Protein AF-A0A0J8B2A7-F1 (afdb_monomer_lite)

Organism: Beta vulgaris subsp. vulgaris (NCBI:txid3555)

Secondary structure (DSSP, 8-state):
-HHHHHHTTSPPBTTBPPEEEEEEETTEEEEEEPPPSS-HHHHHHHHTTPPP-----

pLDDT: mean 88.4, std 13.32, range [45.62, 97.5]

Radius of gyration: 15.13 Å; chains: 1; bounding box: 32×23×40 Å

Structure (mmCIF, N/CA/C/O backbone):
data_AF-A0A0J8B2A7-F1
#
_entry.id   AF-A0A0J8B2A7-F1
#
loop_
_atom_site.group_PDB
_atom_site.id
_atom_site.type_symbol
_atom_site.label_atom_id
_atom_site.label_alt_id
_atom_site.label_comp_id
_atom_site.label_asym_id
_atom_site.label_entity_id
_atom_site.label_seq_id
_atom_site.pdbx_PDB_ins_code
_atom_site.Cartn_x
_atom_site.Cartn_y
_atom_site.Cartn_z
_atom_site.occupancy
_atom_site.B_iso_or_equiv
_atom_site.auth_seq_id
_atom_site.auth_comp_id
_atom_site.auth_asym_id
_atom_site.auth_atom_id
_atom_site.pdbx_PDB_model_num
ATOM 1 N N . MET A 1 1 ? -11.386 10.022 9.394 1.00 76.12 1 MET A N 1
ATOM 2 C CA . MET A 1 1 ? -10.983 8.600 9.246 1.00 76.12 1 MET A CA 1
ATOM 3 C C . MET A 1 1 ? -11.410 7.939 7.919 1.00 76.12 1 MET A C 1
ATOM 5 O O . MET A 1 1 ? -11.383 6.717 7.840 1.00 76.12 1 MET A O 1
ATOM 9 N N . ARG A 1 2 ? -11.794 8.670 6.856 1.00 91.75 2 ARG A N 1
ATOM 10 C CA . ARG A 1 2 ? -12.360 8.075 5.619 1.00 91.75 2 ARG A CA 1
ATOM 11 C C . ARG A 1 2 ? -11.429 7.062 4.936 1.00 91.75 2 ARG A C 1
ATOM 13 O O . ARG A 1 2 ? -11.891 6.005 4.524 1.00 91.75 2 ARG A O 1
ATOM 20 N N . GLU A 1 3 ? -10.144 7.381 4.867 1.00 92.62 3 GLU A N 1
ATOM 21 C CA . GLU A 1 3 ? -9.133 6.594 4.158 1.00 92.62 3 GLU A CA 1
ATOM 22 C C . GLU A 1 3 ? -8.892 5.226 4.795 1.00 92.62 3 GLU A C 1
ATOM 24 O O . GLU A 1 3 ? -9.017 4.209 4.125 1.00 92.62 3 GLU A O 1
ATOM 29 N N . VAL A 1 4 ? -8.724 5.175 6.119 1.00 93.38 4 VAL A N 1
ATOM 30 C CA . VAL A 1 4 ? -8.599 3.908 6.860 1.00 93.38 4 VAL A CA 1
ATOM 31 C C . VAL A 1 4 ? -9.816 3.001 6.645 1.00 93.38 4 VAL A C 1
ATOM 33 O O . VAL A 1 4 ? -9.665 1.795 6.485 1.00 93.38 4 VAL A O 1
ATOM 36 N N . HIS A 1 5 ? -11.032 3.559 6.605 1.00 94.06 5 HIS A N 1
ATOM 37 C CA . HIS A 1 5 ? -12.235 2.762 6.338 1.00 94.06 5 HIS A CA 1
ATOM 38 C C . HIS A 1 5 ? -12.302 2.266 4.892 1.00 94.06 5 HIS A C 1
ATOM 40 O O . HIS A 1 5 ? -12.860 1.202 4.646 1.00 94.06 5 HIS A O 1
ATOM 46 N N . ALA A 1 6 ? -11.788 3.039 3.933 1.00 94.25 6 ALA A N 1
ATOM 47 C CA . A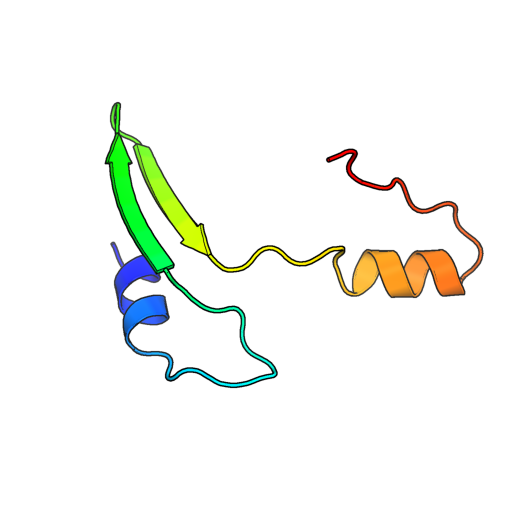LA A 1 6 ? -11.700 2.605 2.546 1.00 94.25 6 ALA A CA 1
ATOM 48 C C . ALA A 1 6 ? -10.691 1.459 2.410 1.00 94.25 6 ALA A C 1
ATOM 50 O O . ALA A 1 6 ? -11.077 0.397 1.935 1.00 94.25 6 ALA A O 1
ATOM 51 N N . LEU A 1 7 ? -9.472 1.635 2.931 1.00 93.44 7 LEU A N 1
ATOM 52 C CA . LEU A 1 7 ? -8.403 0.632 2.900 1.00 93.44 7 LEU A CA 1
ATOM 53 C C . LEU A 1 7 ? -8.836 -0.694 3.537 1.00 93.44 7 LEU A C 1
ATOM 55 O O . LEU A 1 7 ? -8.692 -1.742 2.924 1.00 93.44 7 LEU A O 1
ATOM 59 N N . LYS A 1 8 ? -9.478 -0.652 4.713 1.00 92.75 8 LYS A N 1
ATOM 60 C CA . LYS A 1 8 ? -9.974 -1.856 5.409 1.00 92.75 8 LYS A CA 1
ATOM 61 C C . LYS A 1 8 ? -11.041 -2.651 4.652 1.00 92.75 8 LYS A C 1
ATOM 63 O 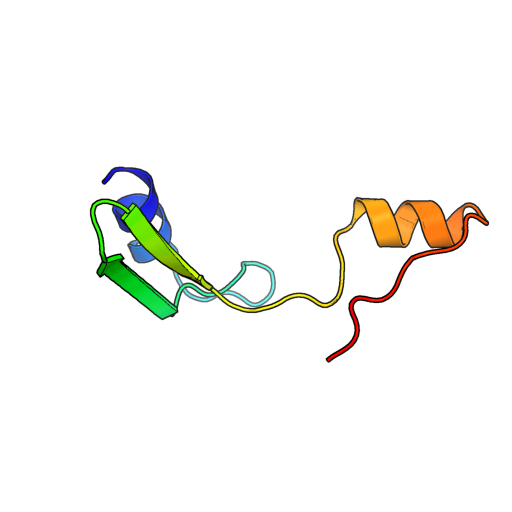O . LYS A 1 8 ? -11.293 -3.798 5.004 1.00 92.75 8 LYS A O 1
ATOM 68 N N . ARG A 1 9 ? -11.727 -2.040 3.684 1.00 95.31 9 ARG A N 1
ATOM 69 C CA . ARG A 1 9 ? -12.768 -2.709 2.887 1.00 95.31 9 ARG A CA 1
ATOM 70 C C . ARG A 1 9 ? -12.228 -3.322 1.603 1.00 95.31 9 ARG A C 1
ATOM 72 O O . ARG A 1 9 ? -12.967 -4.054 0.950 1.00 95.31 9 ARG A O 1
ATOM 79 N N . ILE A 1 10 ? -10.992 -3.007 1.224 1.00 94.31 10 ILE A N 1
ATOM 80 C CA . ILE A 1 10 ? -10.390 -3.560 0.019 1.00 94.31 10 ILE A CA 1
ATOM 81 C C . ILE A 1 10 ? -9.892 -4.976 0.344 1.00 94.31 10 ILE A C 1
ATOM 83 O O . ILE A 1 10 ? -9.080 -5.132 1.256 1.00 94.31 10 ILE A O 1
ATOM 87 N N . PRO A 1 11 ? -10.384 -6.019 -0.347 1.00 94.00 11 PRO A N 1
ATOM 88 C CA . PRO A 1 11 ? -9.871 -7.370 -0.166 1.00 94.00 11 PRO A CA 1
ATOM 89 C C . PRO A 1 11 ? -8.435 -7.483 -0.692 1.00 94.00 11 PRO A C 1
ATOM 91 O O . PRO A 1 11 ? -8.055 -6.787 -1.636 1.00 94.00 11 PRO A O 1
ATOM 94 N N . ALA A 1 12 ? -7.658 -8.399 -0.112 1.00 92.88 12 ALA A N 1
ATOM 95 C CA . ALA A 1 12 ? -6.296 -8.673 -0.558 1.00 92.88 12 ALA A CA 1
ATOM 96 C C . ALA A 1 12 ? -6.277 -9.127 -2.027 1.00 92.88 12 ALA A C 1
ATOM 98 O O . ALA A 1 12 ? -7.036 -10.012 -2.434 1.00 92.88 12 ALA A O 1
ATOM 99 N N . HIS A 1 13 ? -5.405 -8.515 -2.829 1.00 97.06 13 HIS A N 1
ATOM 100 C CA . HIS A 1 13 ? -5.264 -8.818 -4.248 1.00 97.06 13 HIS A CA 1
ATOM 101 C C . HIS A 1 13 ? -3.856 -8.463 -4.734 1.00 97.06 13 HIS A C 1
ATOM 103 O O . HIS A 1 13 ? -3.349 -7.397 -4.420 1.00 97.06 13 HIS A O 1
ATOM 109 N N . LYS A 1 14 ? -3.259 -9.297 -5.593 1.00 96.56 14 LYS A N 1
ATOM 110 C CA . LYS A 1 14 ? -1.861 -9.162 -6.062 1.00 96.56 14 LYS A CA 1
ATOM 111 C C . LYS A 1 14 ? -1.486 -7.844 -6.764 1.00 96.56 14 LYS A C 1
ATOM 113 O O . LYS A 1 14 ? -0.313 -7.585 -6.978 1.00 96.56 14 LYS A O 1
ATOM 118 N N . ASN A 1 15 ? -2.474 -7.057 -7.185 1.00 96.06 15 ASN A N 1
ATOM 119 C CA . ASN A 1 15 ? -2.278 -5.771 -7.872 1.00 96.06 15 ASN A CA 1
ATOM 120 C C . ASN A 1 15 ? -2.713 -4.580 -7.002 1.00 96.06 15 ASN A C 1
ATOM 122 O O . ASN A 1 15 ? -2.935 -3.489 -7.522 1.00 96.06 15 ASN A O 1
ATOM 126 N N . VAL A 1 16 ? -2.954 -4.807 -5.712 1.00 95.62 16 VAL A N 1
ATOM 127 C CA . VAL A 1 16 ? -3.408 -3.789 -4.770 1.00 95.62 16 VAL A CA 1
ATOM 128 C C . VAL A 1 16 ? -2.519 -3.855 -3.542 1.00 95.62 16 VAL A C 1
ATOM 130 O O . VAL A 1 16 ? -2.359 -4.922 -2.963 1.00 95.62 16 VAL A O 1
ATOM 133 N N . ILE A 1 17 ? -1.981 -2.704 -3.149 1.00 94.81 17 ILE A N 1
ATOM 134 C CA . ILE A 1 17 ? -1.090 -2.577 -1.995 1.00 94.81 17 ILE A CA 1
ATOM 135 C C . ILE A 1 17 ? -1.839 -2.988 -0.727 1.00 94.81 17 ILE A C 1
ATOM 137 O O . ILE A 1 17 ? -2.930 -2.478 -0.444 1.00 94.81 17 ILE A O 1
ATOM 141 N N . GLU A 1 18 ? -1.245 -3.894 0.042 1.00 95.38 18 GLU A N 1
ATOM 142 C CA . GLU A 1 18 ? -1.861 -4.398 1.262 1.00 95.38 18 GLU A CA 1
ATOM 143 C C . GLU A 1 18 ? -1.860 -3.351 2.389 1.00 95.38 18 GLU A C 1
ATOM 145 O O . GLU A 1 18 ? -0.888 -2.629 2.618 1.00 95.38 18 GLU A O 1
ATOM 150 N N . TYR A 1 19 ? -2.970 -3.273 3.124 1.00 96.06 19 TYR A N 1
ATOM 151 C CA . TYR A 1 19 ? -3.077 -2.493 4.354 1.00 96.06 19 TYR A CA 1
ATOM 152 C C . TYR A 1 19 ? -2.778 -3.382 5.564 1.00 96.06 19 TYR A C 1
ATOM 154 O O . TYR A 1 19 ? -3.450 -4.391 5.762 1.00 96.06 19 TYR A O 1
ATOM 162 N N . TYR A 1 20 ? -1.845 -2.965 6.425 1.00 95.62 20 TYR A N 1
ATOM 163 C CA . TYR A 1 20 ? -1.506 -3.721 7.635 1.00 95.62 20 TYR A CA 1
ATOM 164 C C . TYR A 1 20 ? -2.206 -3.174 8.880 1.00 95.62 20 TYR A C 1
ATOM 166 O O . TYR A 1 20 ? -2.883 -3.910 9.598 1.00 95.62 20 TYR A O 1
ATOM 174 N N . ARG A 1 21 ? -2.047 -1.876 9.172 1.00 95.81 21 ARG A N 1
ATOM 175 C CA . ARG A 1 21 ? -2.640 -1.240 10.362 1.00 95.81 21 ARG A CA 1
ATOM 176 C C . ARG A 1 21 ? -2.659 0.281 10.258 1.00 95.81 21 ARG A C 1
ATOM 178 O O . ARG A 1 21 ? -2.018 0.879 9.402 1.00 95.81 21 ARG A O 1
ATOM 185 N N . ALA A 1 22 ? -3.399 0.918 11.160 1.00 96.69 22 ALA A N 1
ATOM 186 C CA . ALA A 1 22 ? -3.368 2.359 11.369 1.00 96.69 22 ALA A CA 1
ATOM 187 C C . ALA A 1 22 ? -3.522 2.662 12.860 1.00 96.69 22 ALA A C 1
ATOM 189 O O . ALA A 1 22 ? -4.292 1.986 13.544 1.00 96.69 22 ALA A O 1
ATOM 190 N N . TRP A 1 23 ? -2.809 3.671 13.348 1.00 96.00 23 TRP A N 1
ATOM 191 C CA . TRP A 1 23 ? -2.863 4.118 14.739 1.00 96.00 23 TRP A CA 1
ATOM 192 C C . TRP A 1 23 ? -2.728 5.636 14.814 1.00 96.00 23 TRP A C 1
ATOM 194 O O . TRP A 1 23 ? -2.339 6.289 13.845 1.00 96.00 23 TRP A O 1
ATOM 204 N N . GLN A 1 24 ? -3.101 6.201 15.959 1.00 96.88 24 GLN A N 1
ATOM 205 C CA . GLN A 1 24 ? -2.859 7.607 16.253 1.00 96.88 24 GLN A CA 1
ATOM 206 C C . GLN A 1 24 ? -1.652 7.736 17.172 1.00 96.88 24 GLN A C 1
ATOM 208 O O . GLN A 1 24 ? -1.547 7.020 18.164 1.00 96.88 24 GLN A O 1
ATOM 213 N N . GLU A 1 25 ? -0.765 8.665 16.848 1.00 97.50 25 GLU A N 1
ATOM 214 C CA . GLU A 1 25 ? 0.436 8.956 17.618 1.00 97.50 25 GLU A CA 1
ATOM 215 C C . GLU A 1 25 ? 0.732 10.450 17.512 1.00 97.50 25 GLU A C 1
ATOM 217 O O . GLU A 1 25 ? 0.735 11.006 16.418 1.00 97.50 25 GLU A O 1
ATOM 222 N N . GLN A 1 26 ? 0.921 11.119 18.653 1.00 96.62 26 GLN A N 1
ATOM 223 C CA . GLN A 1 26 ? 1.265 12.549 18.717 1.00 96.62 26 GLN A CA 1
ATOM 224 C C . GLN A 1 26 ? 0.308 13.477 17.934 1.00 96.62 26 GLN A C 1
ATOM 226 O O . GLN A 1 26 ? 0.714 14.502 17.402 1.00 96.62 26 GLN A O 1
ATOM 231 N N . GLY A 1 27 ? -0.980 13.126 17.846 1.00 95.94 27 GLY A N 1
ATOM 232 C CA . GLY A 1 27 ? -1.971 13.900 17.082 1.00 95.94 27 GLY A CA 1
ATOM 233 C C . GLY A 1 27 ? -1.971 13.627 15.573 1.00 95.94 27 GLY A C 1
ATOM 234 O O . GLY A 1 27 ? -2.792 14.192 14.852 1.00 95.94 27 GLY A O 1
ATOM 235 N N . HI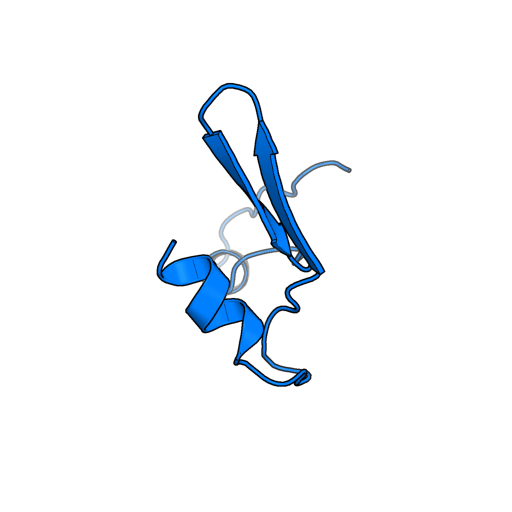S A 1 28 ? -1.118 12.721 15.096 1.00 95.56 28 HIS A N 1
ATOM 236 C CA . HIS A 1 28 ? -1.066 12.274 13.711 1.00 95.56 28 HIS A CA 1
ATOM 237 C C . HIS A 1 28 ? -1.729 10.904 13.552 1.00 95.56 28 HIS A C 1
ATOM 239 O O . HIS A 1 28 ? -1.674 10.056 14.441 1.00 95.56 28 HIS A O 1
ATOM 245 N N . LEU A 1 29 ? -2.366 10.683 12.402 1.00 94.94 29 LEU A N 1
ATOM 246 C CA . LEU A 1 29 ? -2.847 9.369 11.986 1.00 94.94 29 LEU A CA 1
ATOM 247 C C . LEU A 1 29 ? -1.789 8.733 11.089 1.00 94.94 29 LEU A C 1
ATOM 249 O O . LEU A 1 29 ? -1.538 9.227 9.992 1.00 94.94 29 LEU A O 1
ATOM 253 N N . LEU A 1 30 ? -1.212 7.629 11.546 1.00 96.62 30 LEU A N 1
ATOM 254 C CA . LEU A 1 30 ? -0.235 6.852 10.797 1.00 96.62 30 LEU A CA 1
ATOM 255 C C . LEU A 1 30 ? -0.930 5.651 10.160 1.00 96.62 30 LEU A C 1
ATOM 257 O O . LEU A 1 30 ? -1.748 4.980 10.795 1.00 96.62 30 LEU A O 1
ATOM 261 N N . ILE A 1 31 ? -0.612 5.392 8.895 1.00 96.44 31 ILE A N 1
ATOM 262 C CA . ILE A 1 31 ? -1.132 4.266 8.119 1.00 96.44 31 ILE A CA 1
ATOM 263 C C . ILE A 1 31 ? 0.070 3.465 7.638 1.00 96.44 31 ILE A C 1
ATOM 265 O O . ILE A 1 31 ? 0.955 4.007 6.985 1.00 96.44 31 ILE A O 1
ATOM 269 N N . GLN A 1 32 ? 0.095 2.179 7.970 1.00 97.44 32 GLN A N 1
ATOM 270 C CA . GLN A 1 32 ? 1.128 1.258 7.521 1.00 97.44 32 GLN A CA 1
ATOM 271 C C . GLN A 1 32 ? 0.564 0.344 6.436 1.00 97.44 32 GLN A C 1
ATOM 273 O O . GLN A 1 32 ? -0.461 -0.318 6.634 1.00 97.44 32 GLN A O 1
ATOM 278 N N . MET A 1 33 ? 1.266 0.310 5.310 1.00 96.12 33 MET A N 1
ATOM 279 C CA . MET A 1 33 ? 0.925 -0.446 4.110 1.00 96.12 33 MET A CA 1
ATOM 280 C C . MET A 1 33 ? 2.154 -1.218 3.620 1.00 96.12 33 MET A C 1
ATOM 282 O O . MET A 1 33 ? 3.261 -1.008 4.124 1.00 96.12 33 MET A O 1
ATOM 286 N N . GLU A 1 34 ? 1.950 -2.108 2.657 1.00 96.12 34 GLU A N 1
ATOM 287 C CA . GLU A 1 34 ? 3.025 -2.769 1.920 1.00 96.12 34 GLU A CA 1
ATOM 288 C C . GLU A 1 34 ? 3.968 -1.739 1.271 1.00 96.12 34 GLU A C 1
ATOM 290 O O . GLU A 1 34 ? 3.538 -0.710 0.744 1.00 96.12 34 GLU A O 1
ATOM 295 N N . LEU A 1 35 ? 5.273 -2.014 1.339 1.00 95.88 35 LEU A N 1
ATOM 296 C CA . LEU A 1 35 ? 6.312 -1.176 0.752 1.00 95.88 35 LEU A CA 1
ATOM 297 C C . LEU A 1 35 ? 6.606 -1.641 -0.677 1.00 95.88 35 LEU A C 1
ATOM 299 O O . LEU A 1 35 ? 7.023 -2.779 -0.881 1.00 95.88 35 LEU A O 1
ATOM 303 N N . CYS A 1 36 ? 6.459 -0.741 -1.646 1.00 94.75 36 CYS A N 1
ATOM 304 C CA . CYS A 1 36 ? 6.896 -0.962 -3.022 1.00 94.75 36 CYS A CA 1
ATOM 305 C C . CYS A 1 36 ? 8.288 -0.358 -3.248 1.00 94.75 36 CYS A C 1
ATOM 307 O O . CYS A 1 36 ? 8.627 0.661 -2.650 1.00 94.75 36 CYS A O 1
ATOM 309 N N . GLU A 1 37 ? 9.081 -0.962 -4.135 1.00 92.88 37 GLU A N 1
ATOM 310 C CA . GLU A 1 37 ? 10.443 -0.490 -4.434 1.00 92.88 37 GLU A CA 1
ATOM 311 C C . GLU A 1 37 ? 10.462 0.884 -5.111 1.00 92.88 37 GLU A C 1
ATOM 313 O O . GLU A 1 37 ? 11.360 1.683 -4.860 1.00 92.88 37 GLU A O 1
ATOM 318 N N . CYS A 1 38 ? 9.483 1.150 -5.977 1.00 91.94 38 CYS A N 1
ATOM 319 C CA . CYS A 1 38 ? 9.359 2.405 -6.709 1.00 91.94 38 CYS A CA 1
ATOM 320 C C . CYS A 1 38 ? 7.927 2.620 -7.217 1.00 91.94 38 CYS A C 1
ATOM 322 O O . CYS A 1 38 ? 7.094 1.709 -7.242 1.00 91.94 38 CYS A O 1
ATOM 324 N N . SER A 1 39 ? 7.641 3.850 -7.633 1.00 93.94 39 SER A N 1
ATOM 325 C CA . SER A 1 39 ? 6.421 4.207 -8.349 1.00 93.94 39 SER A CA 1
ATOM 326 C C . SER A 1 39 ? 6.498 3.819 -9.827 1.00 93.94 39 SER A C 1
ATOM 328 O O . SER A 1 39 ? 7.569 3.769 -10.432 1.00 93.94 39 SER A O 1
ATOM 330 N N . LEU A 1 40 ? 5.335 3.637 -10.462 1.00 93.06 40 LEU A N 1
ATOM 331 C CA . LEU A 1 40 ? 5.271 3.409 -11.909 1.00 93.06 40 LEU A CA 1
ATOM 332 C C . LEU A 1 40 ? 5.944 4.543 -12.701 1.00 93.06 40 LEU A C 1
ATOM 334 O O . LEU A 1 40 ? 6.616 4.282 -13.693 1.00 93.06 40 LEU A O 1
ATOM 338 N N . SER A 1 41 ? 5.789 5.795 -12.264 1.00 93.88 41 SER A N 1
ATOM 339 C CA . SER A 1 41 ? 6.431 6.950 -12.898 1.00 93.88 41 SER A CA 1
ATOM 340 C C . SER A 1 41 ? 7.953 6.860 -12.891 1.00 93.88 41 SER A C 1
ATOM 342 O O . SER A 1 41 ? 8.571 7.191 -13.897 1.00 93.88 41 SER A O 1
ATOM 344 N N . GLU A 1 42 ? 8.555 6.393 -11.796 1.00 91.19 42 GLU A N 1
ATOM 345 C CA . GLU A 1 42 ? 10.006 6.201 -11.718 1.00 91.19 42 GLU A CA 1
ATOM 346 C C . GLU A 1 42 ? 10.461 5.114 -12.685 1.00 91.19 42 GLU A C 1
ATOM 348 O O . GLU A 1 42 ? 11.386 5.346 -13.457 1.00 91.19 42 GLU A O 1
ATOM 353 N N . VAL A 1 43 ? 9.756 3.980 -12.737 1.00 91.19 43 VAL A N 1
ATOM 354 C CA . VAL A 1 43 ? 10.058 2.919 -13.710 1.00 91.19 43 VAL A CA 1
ATOM 355 C C . VAL A 1 43 ? 10.009 3.459 -15.140 1.00 91.19 43 VAL A C 1
ATOM 357 O O . VAL A 1 43 ? 10.933 3.240 -15.920 1.00 91.19 43 VAL A O 1
ATOM 360 N N . LEU A 1 44 ? 8.95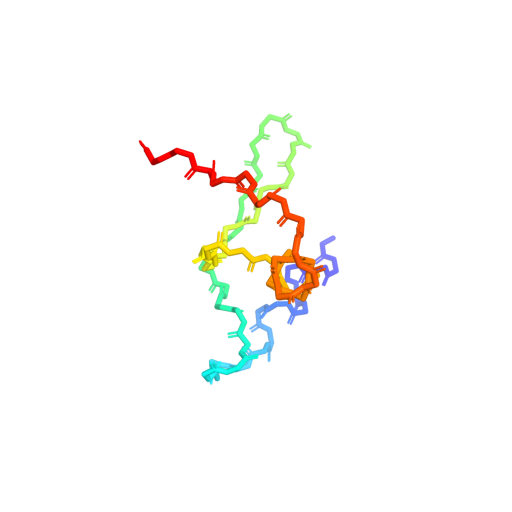5 4.201 -15.489 1.00 92.25 44 LEU A N 1
ATOM 361 C CA . LEU A 1 44 ? 8.806 4.784 -16.824 1.00 92.25 44 LEU A CA 1
ATOM 362 C C . LEU A 1 44 ? 9.906 5.808 -17.133 1.00 92.25 44 LEU A C 1
ATOM 364 O O . LEU A 1 44 ? 10.395 5.856 -18.261 1.00 92.25 44 LEU A O 1
ATOM 368 N N . TYR A 1 45 ? 10.321 6.594 -16.139 1.00 89.44 45 TYR A N 1
ATOM 369 C CA . TYR A 1 45 ? 11.404 7.561 -16.285 1.00 89.44 45 TYR A CA 1
ATOM 370 C C . TYR A 1 45 ? 12.756 6.872 -16.514 1.00 89.44 45 TYR A C 1
ATOM 372 O O . TYR A 1 45 ? 13.482 7.242 -17.439 1.0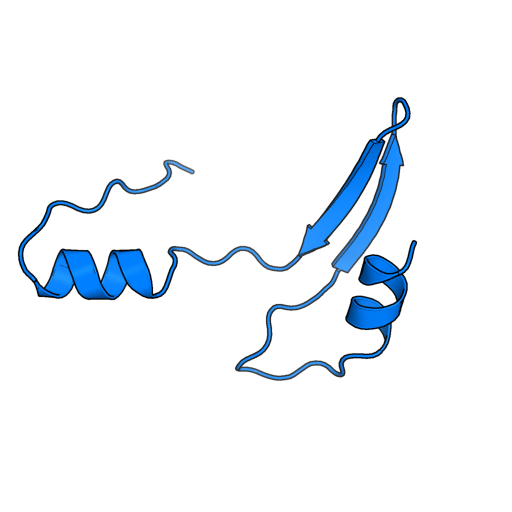0 89.44 45 TYR A O 1
ATOM 380 N N . GLY A 1 46 ? 13.047 5.809 -15.758 1.00 86.25 46 GLY A N 1
ATOM 381 C CA . GLY A 1 46 ? 14.239 4.981 -15.946 1.00 86.25 46 GLY A CA 1
ATOM 382 C C . GLY A 1 46 ? 14.300 4.345 -17.334 1.00 86.25 46 GLY A C 1
ATOM 383 O O . GLY A 1 46 ? 15.333 4.382 -18.000 1.00 86.25 46 GLY A O 1
ATOM 384 N N . LEU A 1 47 ? 13.164 3.848 -17.831 1.00 85.25 47 LEU A N 1
ATOM 385 C CA . LEU A 1 47 ? 13.054 3.315 -19.194 1.00 85.25 47 LEU A CA 1
ATOM 386 C C . LEU A 1 47 ? 13.244 4.390 -20.275 1.00 85.25 47 LEU A C 1
ATOM 388 O O . LEU A 1 47 ? 13.703 4.076 -21.371 1.00 85.25 47 LEU A O 1
ATOM 392 N N . SER A 1 48 ? 12.921 5.652 -19.974 1.00 87.31 48 SER A N 1
ATOM 393 C CA . SER A 1 48 ? 13.174 6.794 -20.863 1.00 87.31 48 SER A CA 1
ATOM 394 C C . SER A 1 48 ? 14.621 7.313 -20.827 1.00 87.31 48 SER A C 1
ATOM 396 O O . SER A 1 48 ? 14.944 8.248 -21.557 1.00 87.31 48 SER A O 1
ATOM 398 N N . GLY A 1 49 ? 15.500 6.691 -20.029 1.00 77.88 49 GLY A N 1
ATOM 399 C CA . GLY A 1 49 ? 16.928 7.016 -19.950 1.00 77.88 49 GLY A CA 1
ATOM 400 C C . GLY A 1 49 ? 17.301 8.053 -18.888 1.00 77.88 49 GLY A C 1
ATOM 401 O O . GLY A 1 49 ? 18.373 8.645 -18.985 1.00 77.88 49 GLY A O 1
ATOM 402 N N . GLY A 1 50 ? 16.438 8.304 -17.900 1.00 69.62 50 GLY A N 1
ATOM 403 C CA . GLY A 1 50 ? 16.760 9.161 -16.758 1.00 69.62 50 GLY A CA 1
ATOM 404 C C . GLY A 1 50 ? 17.208 8.362 -15.529 1.00 69.62 50 GLY A C 1
ATOM 405 O O . GLY A 1 50 ? 16.673 7.291 -15.257 1.00 69.62 50 GLY A O 1
ATOM 406 N N . ASP A 1 51 ? 18.178 8.869 -14.768 1.00 62.34 51 ASP A N 1
ATOM 407 C CA . ASP A 1 51 ? 18.708 8.178 -13.583 1.00 62.34 51 ASP A CA 1
ATOM 408 C C . ASP A 1 51 ? 17.655 8.088 -12.452 1.00 62.34 51 ASP A C 1
ATOM 410 O O . ASP A 1 51 ? 17.202 9.108 -11.924 1.00 62.34 51 ASP A O 1
ATOM 414 N N . CYS A 1 52 ? 17.272 6.871 -12.040 1.00 58.69 52 CYS A N 1
ATOM 415 C CA . CYS A 1 52 ? 16.409 6.637 -10.872 1.00 58.69 52 CYS A CA 1
ATOM 416 C C . CYS A 1 52 ? 17.219 6.688 -9.569 1.00 58.69 52 CYS A C 1
ATOM 418 O O . CYS A 1 52 ? 18.225 5.993 -9.429 1.00 58.69 52 CYS A O 1
ATOM 420 N N . LYS A 1 53 ? 16.757 7.458 -8.575 1.00 61.28 53 LYS A N 1
ATOM 421 C CA . LYS A 1 53 ? 17.327 7.419 -7.221 1.00 61.28 53 LYS A CA 1
ATOM 422 C C . LYS A 1 53 ? 16.714 6.256 -6.445 1.00 61.28 53 LYS A C 1
ATOM 424 O O . LYS A 1 53 ? 15.518 6.254 -6.186 1.00 61.28 53 LYS A O 1
ATOM 429 N N . GLN A 1 54 ? 17.537 5.278 -6.082 1.00 57.19 54 GLN A N 1
ATOM 430 C CA . GLN A 1 54 ? 17.142 4.191 -5.191 1.00 57.19 54 GLN A CA 1
ATOM 431 C C . GLN A 1 54 ? 16.963 4.746 -3.768 1.00 57.19 54 GLN A C 1
ATOM 433 O O . GLN A 1 54 ? 17.795 5.524 -3.303 1.00 57.19 54 GLN A O 1
ATOM 438 N N . PHE A 1 55 ? 15.901 4.349 -3.068 1.00 54.50 55 PHE A N 1
ATOM 439 C CA . PHE A 1 55 ? 15.824 4.540 -1.620 1.00 54.50 55 PHE A CA 1
ATOM 440 C C . PHE A 1 55 ? 16.732 3.500 -0.949 1.00 54.50 55 PHE A C 1
ATOM 442 O O . PHE A 1 55 ? 16.496 2.298 -1.084 1.00 54.50 55 PHE A O 1
ATOM 449 N N . ASP A 1 56 ? 17.785 3.962 -0.272 1.00 51.69 56 ASP A N 1
ATOM 450 C CA . ASP A 1 56 ? 18.676 3.103 0.510 1.00 51.69 56 ASP A CA 1
ATOM 451 C C . ASP A 1 56 ? 17.907 2.467 1.683 1.00 51.69 56 ASP A C 1
ATOM 453 O O . ASP A 1 56 ? 17.138 3.142 2.373 1.00 51.69 56 ASP A O 1
ATOM 457 N N . LYS A 1 57 ? 18.090 1.152 1.860 1.00 45.62 57 LYS A N 1
ATOM 458 C CA . LYS A 1 57 ? 17.512 0.349 2.951 1.00 45.62 57 LYS A CA 1
ATOM 459 C C . LYS A 1 57 ? 18.295 0.500 4.249 1.00 45.62 57 LYS A C 1
ATOM 461 O O . LYS A 1 57 ? 19.543 0.520 4.174 1.00 45.62 57 LYS A O 1
#

Foldseek 3Di:
DVVVVVLVPDDDDPVDWHWDDWDDDPNDIDTDIDDDQDDPVLVVCVVVPDDRDGDDD

Sequence (57 aa):
MREVHALKRIPAHKNVIEYYRAWQEQGHLLIQMELCECSLSEVLYGLSGGDCKQFDK

InterPro domains:
  IPR000719 Protein kinase domain [PS50011] (1-57)
  IPR011009 Protein kinase-like domain superfamily [SSF56112] (1-49)
  IPR050339 Cell Cycle and Stress Response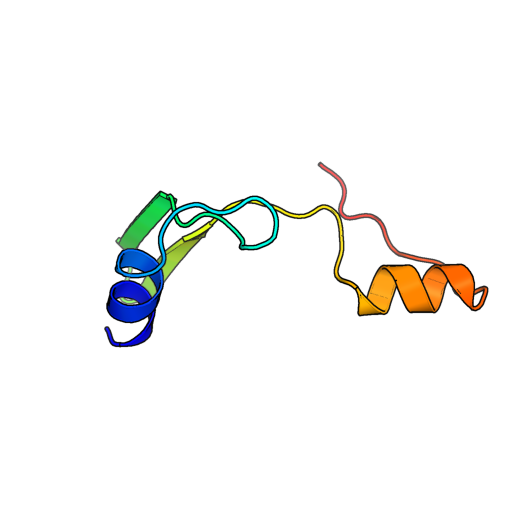 Kinase [PTHR11042] (1-44)